Protein AF-A0A497P6Q5-F1 (afdb_monomer_lite)

Secondary structure (DSSP, 8-state):
--HHHHHHHHHHHHHHHHHHHS---TT--HHHHHHHHHHHHH-HHHHHHHHHHHHHHHHHH-TT---GGGHHHHHHHHHHHHHHHHHHHHHTTT----HHHHHHHHHHHHHHHHHHHHHHHHHHHHHHHT--HHHHHHHHHHHHHHHHHHHHHHHHHHHHHHHHHHHHHHH-

Radius of gyration: 15.89 Å; chains: 1; bounding box: 41×28×44 Å

Foldseek 3Di:
DDPLLVVLLVVLLVVQLVVQQDDDDAQQHPLLLSLLLLCLPVNLVSSLCSQLSSLLCCQPPPPVDHVPQLSVLSSVLRSVSNNVSNVVSVVPVPDDDDLQVQLQVQLVSQLVSLLVSLLSSLVSVCVVVVHDSVVSCVVCVVSSVVNSNNRSNCRSPPNVVVSVVSCVSSPD

Sequence (172 aa):
MNTRQLALLSVLTALCISIQLTPRPPNIEFTSIISFVVGVIFGCSAGAFLGGMTMFINGFLSPWGFAGLNMPFQIIGMAAIGIIGGLYGKSMRGNHYSSRLISA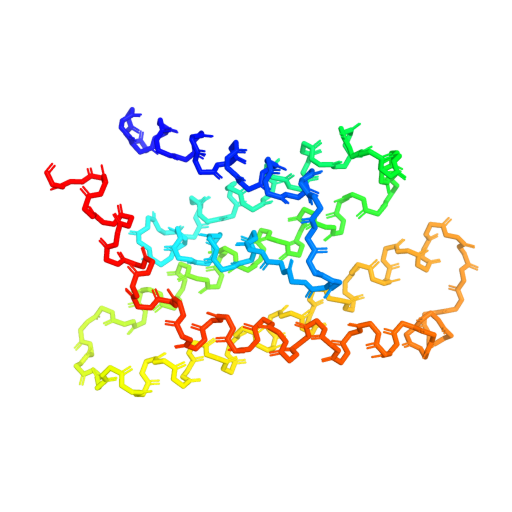EAAVLGAFLTLIYDIVTNAGFALLFKLDLIFVLIIGIWFSIIHVFTNSVLFGLSFLPLSKIIKQLYGG

Structure (mmCIF, N/CA/C/O backbone):
data_AF-A0A497P6Q5-F1
#
_entry.id   AF-A0A497P6Q5-F1
#
loop_
_atom_site.group_PDB
_atom_site.id
_atom_site.type_symbol
_atom_site.label_atom_id
_atom_site.label_alt_id
_atom_site.label_comp_id
_atom_site.label_asym_id
_atom_site.label_entity_id
_atom_site.label_seq_id
_atom_site.pdbx_PDB_ins_code
_atom_site.Cartn_x
_atom_site.Cartn_y
_atom_site.Cartn_z
_atom_site.occupancy
_atom_site.B_iso_or_equiv
_atom_site.auth_seq_id
_atom_site.auth_comp_id
_atom_site.auth_asym_id
_atom_site.auth_atom_id
_atom_site.pdbx_PDB_model_num
ATOM 1 N N . MET A 1 1 ? -22.195 3.594 -2.051 1.00 74.25 1 MET A N 1
ATOM 2 C CA . MET A 1 1 ? -21.123 4.495 -1.580 1.00 74.25 1 MET A CA 1
ATOM 3 C C . MET A 1 1 ? -21.758 5.851 -1.319 1.00 74.25 1 MET A C 1
ATOM 5 O O . MET A 1 1 ? -22.428 6.343 -2.215 1.00 74.25 1 MET A O 1
ATOM 9 N N . ASN A 1 2 ? -21.665 6.388 -0.100 1.00 88.44 2 ASN A N 1
ATOM 10 C CA . ASN A 1 2 ? -22.282 7.680 0.253 1.00 88.44 2 ASN A CA 1
ATOM 11 C C . ASN A 1 2 ? -21.343 8.855 -0.111 1.00 88.44 2 ASN A C 1
ATOM 13 O O . ASN A 1 2 ? -20.136 8.646 -0.237 1.00 88.44 2 ASN A O 1
ATOM 17 N N . THR A 1 3 ? -21.852 10.082 -0.242 1.00 89.31 3 THR A N 1
ATOM 18 C CA . THR A 1 3 ? -21.067 11.283 -0.590 1.00 89.31 3 THR A CA 1
ATOM 19 C C . THR A 1 3 ? -19.921 11.535 0.391 1.00 89.31 3 THR A C 1
ATOM 21 O O . THR A 1 3 ? -18.797 11.769 -0.042 1.00 89.31 3 THR A O 1
ATOM 24 N N . ARG A 1 4 ? -20.154 11.377 1.703 1.00 88.88 4 ARG A N 1
ATOM 25 C CA . ARG A 1 4 ? -19.102 11.479 2.738 1.00 88.88 4 ARG A CA 1
ATOM 26 C C . ARG A 1 4 ? -18.000 10.433 2.548 1.00 88.88 4 ARG A C 1
ATOM 28 O O . ARG A 1 4 ? -16.823 10.741 2.706 1.00 88.88 4 ARG A O 1
ATOM 35 N N . GLN A 1 5 ? -18.376 9.207 2.179 1.00 88.69 5 GLN A N 1
ATOM 36 C CA . GLN A 1 5 ? -17.423 8.125 1.920 1.00 88.69 5 GLN A CA 1
ATOM 37 C C . GLN A 1 5 ? -16.570 8.444 0.694 1.00 88.69 5 GLN A C 1
ATOM 39 O O . GLN A 1 5 ? -15.355 8.303 0.745 1.00 88.69 5 GLN A O 1
ATOM 44 N N . LEU A 1 6 ? -17.202 8.909 -0.386 1.00 90.00 6 LEU A N 1
ATOM 45 C CA . LEU A 1 6 ? -16.502 9.317 -1.598 1.00 90.00 6 LEU A CA 1
ATOM 46 C C . LEU A 1 6 ? -15.538 10.478 -1.320 1.00 90.00 6 LEU A C 1
ATOM 48 O O . LEU A 1 6 ? -14.381 10.398 -1.712 1.00 90.00 6 LEU A O 1
ATOM 52 N N . ALA A 1 7 ? -15.975 11.509 -0.591 1.00 91.88 7 ALA A N 1
ATOM 53 C CA . ALA A 1 7 ? -15.126 12.638 -0.215 1.00 91.88 7 ALA A CA 1
ATOM 54 C C . ALA A 1 7 ? -13.896 12.190 0.592 1.00 91.88 7 ALA A C 1
ATOM 56 O O . ALA A 1 7 ? -12.776 12.598 0.288 1.00 91.88 7 ALA A O 1
ATOM 57 N N . LEU A 1 8 ? -14.084 11.297 1.570 1.00 92.62 8 LEU A N 1
ATOM 58 C CA . LEU A 1 8 ? -12.979 10.740 2.348 1.00 92.62 8 LEU A CA 1
ATOM 59 C C . LEU A 1 8 ? -12.018 9.925 1.473 1.00 92.62 8 LEU A C 1
ATOM 61 O O . LEU A 1 8 ? -10.808 10.091 1.593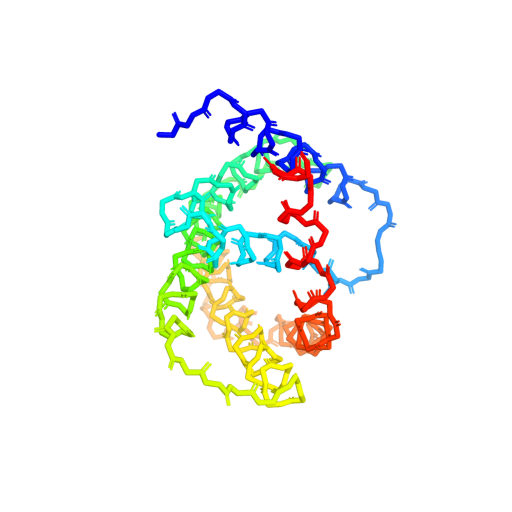 1.00 92.62 8 LEU A O 1
ATOM 65 N N . LEU A 1 9 ? -12.532 9.081 0.572 1.00 92.62 9 LEU A N 1
ATOM 66 C CA . LEU A 1 9 ? -11.700 8.326 -0.370 1.00 92.62 9 LEU A CA 1
ATOM 67 C C . LEU A 1 9 ? -10.893 9.256 -1.279 1.00 92.62 9 LEU A C 1
ATOM 69 O O . LEU A 1 9 ? -9.713 8.995 -1.498 1.00 92.62 9 LEU A O 1
ATOM 73 N N . SER A 1 10 ? -11.482 10.353 -1.759 1.00 92.19 10 SER A N 1
ATOM 74 C CA . SER A 1 10 ? -10.778 11.355 -2.564 1.00 92.19 10 SER A CA 1
ATOM 75 C C . SER A 1 10 ? -9.643 12.019 -1.783 1.00 92.19 10 SER A C 1
ATOM 77 O O . SER A 1 10 ? -8.525 12.099 -2.286 1.00 92.19 10 SER A O 1
ATOM 79 N N . VAL A 1 11 ? -9.892 12.434 -0.535 1.00 93.94 11 VAL A N 1
ATOM 80 C CA . VAL A 1 11 ? -8.864 13.031 0.338 1.00 93.94 11 VAL A CA 1
ATOM 81 C C . VAL A 1 11 ? -7.747 12.033 0.639 1.00 93.94 11 VAL A C 1
ATOM 83 O O . VAL A 1 11 ? -6.574 12.383 0.545 1.00 93.94 11 VAL A O 1
ATOM 86 N N . LEU A 1 12 ? -8.084 10.780 0.953 1.00 93.62 12 LEU A N 1
ATOM 87 C CA . LEU A 1 12 ? -7.092 9.734 1.211 1.00 93.62 12 LEU A CA 1
ATOM 88 C C . LEU A 1 12 ? -6.287 9.381 -0.046 1.00 93.62 12 LEU A C 1
ATOM 90 O O . LEU A 1 12 ? -5.083 9.164 0.049 1.00 93.62 12 LEU A O 1
ATOM 94 N N . THR A 1 13 ? -6.919 9.370 -1.221 1.00 91.88 13 THR A N 1
ATOM 95 C CA . THR A 1 13 ? -6.231 9.157 -2.505 1.00 91.88 13 THR A CA 1
ATOM 96 C C . THR A 1 13 ? -5.242 10.291 -2.769 1.00 91.88 13 THR A C 1
ATOM 98 O O . THR A 1 13 ? -4.078 10.027 -3.063 1.00 91.88 13 THR A O 1
ATOM 101 N N . ALA A 1 14 ? -5.670 11.546 -2.589 1.00 91.62 14 ALA A N 1
ATOM 102 C CA . ALA A 1 14 ? -4.804 12.716 -2.714 1.00 91.62 14 ALA A CA 1
ATOM 103 C C . ALA A 1 14 ? -3.642 12.678 -1.710 1.00 91.62 14 ALA A C 1
ATOM 105 O O . ALA A 1 14 ? -2.505 12.951 -2.080 1.00 91.62 14 ALA A O 1
ATOM 106 N N . LEU A 1 15 ? -3.898 12.271 -0.463 1.00 92.50 15 LEU A N 1
ATOM 107 C CA . LEU A 1 15 ? -2.864 12.080 0.553 1.00 92.50 15 LEU A CA 1
ATOM 108 C C . LEU A 1 15 ? -1.835 11.025 0.122 1.00 92.50 15 LEU A C 1
ATOM 110 O O . LEU A 1 15 ? -0.637 11.285 0.205 1.00 92.50 15 LEU A O 1
ATOM 114 N N . CYS A 1 16 ? -2.280 9.863 -0.369 1.00 91.44 16 CYS A N 1
ATOM 115 C CA . CYS A 1 16 ? -1.374 8.806 -0.831 1.00 91.44 16 CYS A CA 1
ATOM 116 C C . CYS A 1 16 ? -0.510 9.274 -2.006 1.00 91.44 16 CYS A C 1
ATOM 118 O O . CYS A 1 16 ? 0.675 8.954 -2.063 1.00 91.44 16 CYS A O 1
ATOM 120 N N . ILE A 1 17 ? -1.082 10.037 -2.940 1.00 88.75 17 ILE A N 1
ATOM 121 C CA . ILE A 1 17 ? -0.332 10.614 -4.062 1.00 88.75 17 ILE A CA 1
ATOM 122 C C . ILE A 1 17 ? 0.705 11.608 -3.533 1.00 88.75 17 ILE A C 1
ATOM 124 O O . ILE A 1 17 ? 1.886 11.458 -3.823 1.00 88.75 17 ILE A O 1
ATOM 128 N N . SER A 1 18 ? 0.299 12.560 -2.692 1.00 87.94 18 SER A N 1
ATOM 129 C CA . SER A 1 18 ? 1.199 13.567 -2.119 1.00 87.94 18 SER A CA 1
ATOM 130 C C . SER A 1 18 ? 2.369 12.942 -1.359 1.00 87.94 18 SER A C 1
ATOM 132 O O . SER A 1 18 ? 3.510 13.346 -1.564 1.00 87.94 18 SER A O 1
ATOM 134 N N . ILE A 1 19 ? 2.121 11.914 -0.541 1.00 86.31 19 ILE A N 1
ATOM 135 C CA . ILE A 1 19 ? 3.179 11.200 0.193 1.00 86.31 19 ILE A CA 1
ATOM 136 C C . ILE A 1 19 ? 4.182 10.545 -0.767 1.00 86.31 19 ILE A C 1
ATOM 138 O O . ILE A 1 19 ? 5.385 10.551 -0.508 1.00 86.31 19 ILE A O 1
ATOM 142 N N . GLN A 1 20 ? 3.714 9.994 -1.889 1.00 81.12 20 GLN A N 1
ATOM 143 C CA . GLN A 1 20 ? 4.597 9.391 -2.891 1.00 81.12 20 GLN A CA 1
ATOM 144 C C . GLN A 1 20 ? 5.455 10.428 -3.631 1.00 81.12 20 GLN A C 1
ATOM 146 O O . GLN A 1 20 ? 6.545 10.077 -4.085 1.00 81.12 20 GLN A O 1
ATOM 151 N N . LEU A 1 21 ? 4.992 11.679 -3.725 1.00 77.50 21 LEU A N 1
ATOM 152 C CA . LEU A 1 21 ? 5.730 12.796 -4.324 1.00 77.50 21 LEU A CA 1
ATOM 153 C C . LEU A 1 21 ? 6.754 13.422 -3.365 1.00 77.50 21 LEU A C 1
ATOM 155 O O . LEU A 1 21 ? 7.750 13.982 -3.817 1.00 77.50 21 LEU A O 1
ATOM 159 N N . THR A 1 22 ? 6.522 13.354 -2.052 1.00 76.62 22 THR A N 1
ATOM 160 C CA . THR A 1 22 ? 7.446 13.922 -1.059 1.00 76.62 22 THR A CA 1
ATOM 161 C C . THR A 1 22 ? 8.731 13.096 -0.911 1.00 76.62 22 THR A C 1
ATOM 163 O O . THR A 1 22 ? 8.684 11.872 -1.065 1.00 76.62 22 THR A O 1
ATOM 166 N N . PRO A 1 23 ? 9.874 13.721 -0.554 1.00 65.06 23 PRO A N 1
ATOM 167 C CA . PRO A 1 23 ? 11.092 12.996 -0.206 1.00 65.06 23 PRO A CA 1
ATOM 168 C C . PRO A 1 23 ? 10.803 12.022 0.939 1.00 65.06 23 PRO A C 1
ATOM 170 O O . PRO A 1 23 ? 10.537 12.432 2.068 1.00 65.06 23 PRO A O 1
ATOM 173 N N . ARG A 1 24 ? 10.818 10.725 0.639 1.00 62.97 24 ARG A N 1
ATOM 174 C CA . ARG A 1 24 ? 10.520 9.657 1.596 1.00 62.97 24 ARG A CA 1
ATOM 175 C C . ARG A 1 24 ? 11.746 8.772 1.800 1.00 62.97 24 ARG A C 1
ATOM 177 O O . ARG A 1 24 ? 12.544 8.633 0.869 1.00 62.97 24 ARG A O 1
ATOM 184 N N . PRO A 1 25 ? 11.903 8.152 2.983 1.00 61.19 25 PRO A N 1
ATOM 185 C CA . PRO A 1 25 ? 12.910 7.122 3.170 1.00 61.19 25 PRO A CA 1
ATOM 186 C C . PRO A 1 25 ? 12.729 6.029 2.108 1.00 61.19 25 PRO A C 1
ATOM 188 O O . PRO A 1 25 ? 11.586 5.735 1.728 1.00 61.19 25 PRO A O 1
ATOM 191 N N . PRO A 1 26 ? 13.826 5.440 1.612 1.00 60.59 26 PRO A N 1
ATOM 192 C CA . PRO A 1 26 ? 13.750 4.431 0.568 1.00 60.59 26 PRO A CA 1
ATOM 193 C C . PRO A 1 26 ? 12.803 3.298 0.984 1.00 60.59 26 PRO A C 1
ATOM 195 O O . PRO A 1 26 ? 12.883 2.784 2.098 1.00 60.59 26 PRO A O 1
ATOM 198 N N . ASN A 1 27 ? 11.903 2.925 0.071 1.00 69.19 27 ASN A N 1
ATOM 199 C CA . ASN A 1 27 ? 11.020 1.757 0.175 1.00 69.19 27 ASN A CA 1
ATOM 200 C C . ASN A 1 27 ? 10.035 1.744 1.361 1.00 69.19 27 ASN A C 1
ATOM 202 O O . ASN A 1 27 ? 9.639 0.672 1.807 1.00 69.19 27 ASN A O 1
ATOM 206 N N . ILE A 1 28 ? 9.604 2.901 1.876 1.00 73.69 28 ILE A N 1
ATOM 207 C CA . ILE A 1 28 ? 8.425 2.966 2.761 1.00 73.69 28 ILE A CA 1
ATOM 208 C C . ILE A 1 28 ? 7.198 3.327 1.924 1.00 73.69 28 ILE A C 1
ATOM 210 O O . ILE A 1 28 ? 7.159 4.404 1.317 1.00 73.69 28 ILE A O 1
ATOM 214 N N . GLU A 1 29 ? 6.199 2.444 1.884 1.00 83.00 29 GLU A N 1
ATOM 215 C CA . GLU A 1 29 ? 4.975 2.640 1.108 1.00 83.00 29 GLU A CA 1
ATOM 216 C C . GLU A 1 29 ? 3.738 2.744 2.009 1.00 83.00 29 GLU A C 1
ATOM 218 O O . GLU A 1 29 ? 3.228 1.765 2.543 1.00 83.00 29 GLU A O 1
ATOM 223 N N . PHE A 1 30 ? 3.197 3.957 2.134 1.00 89.12 30 PHE A N 1
ATOM 224 C CA . PHE A 1 30 ? 1.986 4.201 2.925 1.00 89.12 30 PHE A CA 1
ATOM 225 C C . PHE A 1 30 ? 0.688 3.847 2.184 1.00 89.12 30 PHE A C 1
ATOM 227 O O . PHE A 1 30 ? -0.351 3.647 2.815 1.00 89.12 30 PHE A O 1
ATOM 234 N N . THR A 1 31 ? 0.727 3.755 0.854 1.00 92.69 31 THR A N 1
ATOM 235 C CA . THR A 1 31 ? -0.452 3.453 0.030 1.00 92.69 31 THR A CA 1
ATOM 236 C C . THR A 1 31 ? -1.042 2.084 0.369 1.00 92.69 31 THR A C 1
ATOM 238 O O . THR A 1 31 ? -2.261 1.959 0.502 1.00 92.69 31 THR A O 1
ATOM 241 N N . SER A 1 32 ? -0.190 1.075 0.576 1.00 94.50 32 SER A N 1
ATOM 242 C CA . SER A 1 32 ? -0.597 -0.302 0.875 1.00 94.50 32 SER A CA 1
ATOM 243 C C . SER A 1 32 ? -1.404 -0.392 2.170 1.00 94.50 32 SER A C 1
ATOM 245 O O . SER A 1 32 ? -2.518 -0.921 2.171 1.00 94.50 32 SER A O 1
ATOM 247 N N . ILE A 1 33 ? -0.909 0.200 3.262 1.00 95.50 33 ILE A N 1
ATOM 248 C CA . ILE A 1 33 ? -1.616 0.191 4.547 1.00 95.50 33 ILE A CA 1
ATOM 249 C C . ILE A 1 33 ? -2.903 1.022 4.508 1.00 95.50 33 ILE A C 1
ATOM 251 O O . ILE A 1 33 ? -3.915 0.599 5.068 1.00 95.50 33 ILE A O 1
ATOM 255 N N . ILE A 1 34 ? -2.916 2.170 3.822 1.00 95.69 34 ILE A N 1
ATOM 256 C CA . ILE A 1 34 ? -4.124 3.001 3.706 1.00 95.69 34 ILE A CA 1
ATOM 257 C C . ILE A 1 34 ? -5.196 2.267 2.892 1.00 95.69 34 ILE A C 1
ATOM 259 O O . ILE A 1 34 ? -6.342 2.190 3.336 1.00 95.69 34 ILE A O 1
ATOM 263 N N . SER A 1 35 ? -4.835 1.673 1.750 1.00 96.38 35 SER A N 1
ATOM 264 C CA . SER A 1 35 ? -5.748 0.859 0.936 1.00 96.38 35 SER A CA 1
ATOM 265 C C . SER A 1 35 ? -6.284 -0.339 1.719 1.00 96.38 35 SER A C 1
ATOM 267 O O . SER A 1 35 ? -7.495 -0.581 1.720 1.00 96.38 35 SER A O 1
ATOM 269 N N . PHE A 1 36 ? -5.420 -1.027 2.468 1.00 97.00 36 PHE A N 1
ATOM 270 C CA . PHE A 1 36 ? -5.813 -2.137 3.328 1.00 97.00 36 PHE A CA 1
ATOM 271 C C . PHE A 1 36 ? -6.808 -1.703 4.414 1.00 97.00 36 PHE A C 1
ATOM 273 O O . PHE A 1 36 ? -7.870 -2.309 4.551 1.00 97.00 36 PHE A O 1
ATOM 280 N N . VAL A 1 37 ? -6.521 -0.629 5.160 1.00 96.25 37 VAL A N 1
ATOM 281 C CA . VAL A 1 37 ? -7.402 -0.122 6.230 1.00 96.25 37 VAL A CA 1
ATOM 282 C C . VAL A 1 37 ? -8.735 0.375 5.673 1.00 96.25 37 VAL A C 1
ATOM 284 O O . VAL A 1 37 ? -9.791 0.107 6.249 1.00 96.25 37 VAL A O 1
ATOM 287 N N . VAL A 1 38 ? -8.719 1.058 4.529 1.00 95.88 38 VAL A N 1
ATOM 288 C CA . VAL A 1 38 ? -9.942 1.467 3.827 1.00 95.88 38 VAL A CA 1
ATOM 289 C C . VAL A 1 38 ? -10.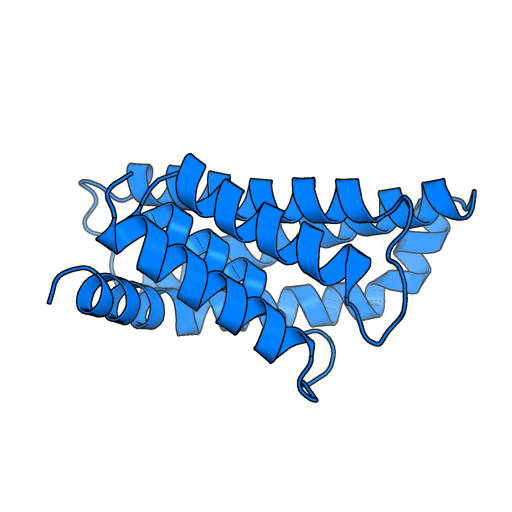754 0.245 3.410 1.00 95.88 38 VAL A C 1
ATOM 291 O O . VAL A 1 38 ? -11.968 0.235 3.612 1.00 95.88 38 VAL A O 1
ATOM 294 N N . GLY A 1 39 ? -10.095 -0.807 2.923 1.00 96.06 39 GLY A N 1
ATOM 295 C CA . GLY A 1 39 ? -10.706 -2.110 2.691 1.00 96.06 39 GLY A CA 1
ATOM 296 C C . GLY A 1 39 ? -11.374 -2.657 3.952 1.00 96.06 39 GLY A C 1
ATOM 297 O O . GLY A 1 39 ? -12.563 -2.968 3.931 1.00 96.06 39 GLY A O 1
ATOM 298 N N . VAL A 1 40 ? -10.650 -2.705 5.072 1.00 95.31 40 VAL A N 1
ATOM 299 C CA . VAL A 1 40 ? -11.148 -3.211 6.364 1.00 95.31 40 VAL A CA 1
ATOM 300 C C . VAL A 1 40 ? -12.401 -2.466 6.834 1.00 95.31 40 VAL A C 1
ATOM 302 O O . VAL A 1 40 ? -13.344 -3.089 7.325 1.00 95.31 40 VAL A O 1
ATOM 305 N N . ILE A 1 41 ? -12.429 -1.138 6.704 1.00 93.75 41 ILE A N 1
ATOM 306 C CA . ILE A 1 41 ? -13.517 -0.298 7.227 1.00 93.75 41 ILE A CA 1
ATOM 307 C C . ILE A 1 41 ? -14.713 -0.264 6.271 1.00 93.75 41 ILE A C 1
ATOM 309 O O . ILE A 1 41 ? -15.857 -0.420 6.703 1.00 93.75 41 ILE A O 1
ATOM 313 N N . PHE A 1 42 ? -14.455 -0.048 4.982 1.00 93.38 42 PHE A N 1
ATOM 314 C CA . PHE A 1 42 ? -15.470 0.279 3.978 1.00 93.38 42 PHE A CA 1
ATOM 315 C C . PHE A 1 42 ? -15.772 -0.863 2.998 1.00 93.38 42 PHE A C 1
ATOM 317 O O . PHE A 1 42 ? -16.707 -0.754 2.204 1.00 93.38 42 PHE A O 1
ATOM 324 N N . GLY A 1 43 ? -15.023 -1.964 3.067 1.00 94.38 43 GLY A N 1
ATOM 325 C CA . GLY A 1 43 ? -15.188 -3.163 2.250 1.00 94.38 43 GLY A CA 1
ATOM 326 C C . GLY A 1 43 ? -14.234 -3.247 1.055 1.00 94.38 43 GLY A C 1
ATOM 327 O O . GLY A 1 43 ? -13.560 -2.287 0.683 1.00 94.38 43 GLY A O 1
ATOM 328 N N . CYS A 1 44 ? -14.217 -4.427 0.422 1.00 95.44 44 CYS A N 1
ATOM 329 C CA . CYS A 1 44 ? -13.284 -4.776 -0.656 1.00 95.44 44 CYS A CA 1
ATOM 330 C C . CYS A 1 44 ? -13.303 -3.781 -1.825 1.00 95.44 44 CYS A C 1
ATOM 332 O O . CYS A 1 44 ? -12.245 -3.412 -2.321 1.00 95.44 44 CYS A O 1
ATOM 334 N N . SER A 1 45 ? -14.487 -3.326 -2.251 1.00 94.50 45 SER A N 1
ATOM 335 C CA . SER A 1 45 ? -14.620 -2.410 -3.391 1.00 94.50 45 SER A CA 1
ATOM 336 C C . SER A 1 45 ? -13.985 -1.045 -3.127 1.00 94.50 45 SER A C 1
ATOM 338 O O . SER A 1 45 ? -13.310 -0.512 -4.001 1.00 94.50 45 SER A O 1
ATOM 340 N N . ALA A 1 46 ? -14.152 -0.496 -1.921 1.00 94.38 46 ALA A N 1
ATOM 341 C CA . ALA A 1 46 ? -13.579 0.794 -1.549 1.00 94.38 46 ALA A CA 1
ATOM 342 C C . ALA A 1 46 ? -12.048 0.730 -1.438 1.00 94.38 46 ALA A C 1
ATOM 344 O O . ALA A 1 46 ? -11.363 1.616 -1.947 1.00 94.38 46 ALA A O 1
ATOM 345 N N . GLY A 1 47 ? -11.514 -0.332 -0.821 1.00 94.81 47 GLY A N 1
ATOM 346 C CA . GLY A 1 47 ? -10.068 -0.559 -0.738 1.00 94.81 47 GLY A CA 1
ATOM 347 C C . GLY A 1 47 ? -9.435 -0.726 -2.121 1.00 94.81 47 GLY A C 1
ATOM 348 O O . GLY A 1 47 ? -8.447 -0.057 -2.427 1.00 94.81 47 GLY A O 1
ATOM 349 N N . ALA A 1 48 ? -10.049 -1.559 -2.971 1.00 95.88 48 ALA A N 1
ATOM 350 C CA . ALA A 1 48 ? -9.605 -1.791 -4.344 1.00 95.88 48 ALA A CA 1
ATOM 351 C C . ALA A 1 48 ? -9.586 -0.500 -5.166 1.00 95.88 48 ALA A C 1
ATOM 353 O O . ALA A 1 48 ? -8.607 -0.210 -5.847 1.00 95.88 48 ALA A O 1
ATOM 354 N N . PHE A 1 49 ? -10.666 0.282 -5.076 1.00 95.06 49 PHE A N 1
ATOM 355 C CA . PHE A 1 49 ? -10.804 1.532 -5.809 1.00 95.06 49 PHE A CA 1
ATOM 356 C C . PHE A 1 49 ? -9.743 2.548 -5.392 1.00 95.06 49 PHE A C 1
ATOM 358 O O . PHE A 1 49 ? -9.086 3.110 -6.260 1.00 95.06 49 PHE A O 1
ATOM 365 N N . LEU A 1 50 ? -9.529 2.747 -4.086 1.00 95.38 50 LEU A N 1
ATOM 366 C CA . LEU A 1 50 ? -8.501 3.668 -3.599 1.00 95.38 50 LEU A CA 1
ATOM 367 C C . LEU A 1 50 ? -7.107 3.241 -4.062 1.00 95.38 50 LEU A C 1
ATOM 369 O O . LEU A 1 50 ? -6.380 4.043 -4.637 1.00 95.38 50 LEU A O 1
ATOM 373 N N . GLY A 1 51 ? -6.764 1.967 -3.864 1.00 94.25 51 GLY A N 1
ATOM 374 C CA . GLY A 1 51 ? -5.458 1.435 -4.238 1.00 94.25 51 GLY A CA 1
ATOM 375 C C . GLY A 1 51 ? -5.185 1.534 -5.740 1.00 94.25 51 GLY A C 1
ATOM 376 O O . GLY A 1 51 ? -4.150 2.051 -6.164 1.00 94.25 51 GLY A O 1
ATOM 377 N N . GLY A 1 52 ? -6.152 1.096 -6.546 1.00 94.56 52 GLY A N 1
ATOM 378 C CA . GLY A 1 52 ? -6.076 1.157 -8.000 1.00 94.56 52 GLY A CA 1
ATOM 379 C C . GLY A 1 52 ? -6.022 2.589 -8.530 1.00 94.56 52 GLY A C 1
ATOM 380 O O . GLY A 1 52 ? -5.201 2.879 -9.394 1.00 94.56 52 GLY A O 1
ATOM 381 N N . MET A 1 53 ? -6.832 3.507 -7.989 1.00 93.62 53 MET A N 1
ATOM 382 C CA . MET A 1 53 ? -6.816 4.916 -8.402 1.00 93.62 53 MET A CA 1
ATOM 383 C C . MET A 1 53 ? -5.514 5.615 -8.030 1.00 93.62 53 MET A C 1
ATOM 385 O O . MET A 1 53 ? -4.981 6.367 -8.843 1.00 93.62 53 MET A O 1
ATOM 389 N N . THR A 1 54 ? -4.959 5.347 -6.845 1.00 93.56 54 THR A N 1
ATOM 390 C CA . THR A 1 54 ? -3.650 5.890 -6.471 1.00 93.56 54 THR A CA 1
ATOM 391 C C . THR A 1 54 ? -2.562 5.444 -7.447 1.00 93.56 54 THR A C 1
ATOM 393 O O . THR A 1 54 ? -1.780 6.283 -7.889 1.00 93.56 54 THR A O 1
ATOM 396 N N . MET A 1 55 ? -2.530 4.161 -7.824 1.00 92.81 55 MET A N 1
ATOM 397 C CA . MET A 1 55 ? -1.531 3.648 -8.770 1.00 92.81 55 MET A CA 1
ATOM 398 C C . MET A 1 55 ? -1.759 4.122 -10.199 1.00 92.81 55 MET A C 1
ATOM 400 O O . MET A 1 55 ? -0.799 4.439 -10.894 1.00 92.81 55 MET A O 1
ATOM 404 N N . PHE A 1 56 ? -3.014 4.244 -10.623 1.00 92.69 56 PHE A N 1
ATOM 405 C CA . PHE A 1 56 ? -3.354 4.831 -11.912 1.00 92.69 56 PHE A CA 1
ATOM 406 C C . PHE A 1 56 ? -2.825 6.264 -12.009 1.00 92.69 56 PHE A C 1
ATOM 408 O O . PHE A 1 56 ? -2.073 6.581 -12.924 1.00 92.69 56 PHE A O 1
ATOM 415 N N . ILE A 1 57 ? -3.139 7.115 -11.028 1.00 90.81 57 ILE A N 1
ATOM 416 C CA . ILE A 1 57 ? -2.707 8.517 -11.039 1.00 90.81 57 ILE A CA 1
ATOM 417 C C . ILE A 1 57 ? -1.182 8.621 -10.932 1.00 90.81 57 ILE A C 1
ATOM 419 O O . ILE A 1 57 ? -0.571 9.362 -11.702 1.00 90.81 57 ILE A O 1
ATOM 423 N N . ASN A 1 58 ? -0.556 7.856 -10.031 1.00 87.00 58 ASN A N 1
ATOM 424 C CA . ASN A 1 58 ? 0.901 7.849 -9.899 1.00 87.00 58 ASN A CA 1
ATOM 425 C C . ASN A 1 58 ? 1.573 7.386 -11.201 1.00 87.00 58 ASN A C 1
ATOM 427 O O . ASN A 1 58 ? 2.541 7.993 -11.633 1.00 87.00 58 ASN A O 1
ATOM 431 N N . GLY A 1 59 ? 1.019 6.393 -11.897 1.00 85.88 59 GLY A N 1
ATOM 432 C CA . GLY A 1 59 ? 1.583 5.907 -13.153 1.00 85.88 59 GLY A CA 1
ATOM 433 C C . GLY A 1 59 ? 1.681 6.965 -14.260 1.00 85.88 59 GLY A C 1
ATOM 434 O O . GLY A 1 59 ? 2.574 6.866 -15.101 1.00 85.88 59 GLY A O 1
ATOM 435 N N . PHE A 1 60 ? 0.799 7.972 -14.261 1.00 85.75 60 PHE A N 1
ATOM 436 C CA . PHE A 1 60 ? 0.843 9.099 -15.204 1.00 85.75 60 PHE A CA 1
ATOM 437 C C . PHE A 1 60 ? 1.598 10.318 -14.668 1.00 85.75 60 PHE A C 1
ATOM 439 O O . PHE A 1 60 ? 2.230 11.025 -15.448 1.00 85.75 60 PHE A O 1
ATOM 446 N N . LEU A 1 61 ? 1.504 10.587 -13.363 1.00 81.75 61 LEU A N 1
ATOM 447 C CA . LEU A 1 61 ? 1.968 11.835 -12.747 1.00 81.75 61 LEU A CA 1
ATOM 448 C C . LEU A 1 61 ? 3.230 11.667 -11.889 1.00 81.75 61 LEU A C 1
ATOM 450 O O . LEU A 1 61 ? 3.587 12.583 -11.147 1.00 81.75 61 LEU A O 1
ATOM 454 N N . SER A 1 62 ? 3.902 10.514 -11.955 1.00 77.31 62 SER A N 1
ATOM 455 C CA . SER A 1 62 ? 5.111 10.286 -11.167 1.00 77.31 62 SER A CA 1
ATOM 456 C C . SER A 1 62 ? 6.244 11.230 -11.597 1.00 77.31 62 SER A C 1
ATOM 458 O O . SER A 1 62 ? 6.526 11.335 -12.793 1.00 77.31 62 SER A O 1
ATOM 460 N N . PRO A 1 63 ? 6.994 11.829 -10.651 1.00 69.62 63 PRO A N 1
ATOM 461 C CA . PRO A 1 63 ? 8.209 12.594 -10.944 1.00 69.62 63 PRO A CA 1
ATOM 462 C C . PRO A 1 63 ? 9.285 11.738 -11.619 1.00 69.62 63 PRO A C 1
ATOM 464 O O . PRO A 1 63 ? 10.165 12.256 -12.296 1.00 69.62 63 PRO A O 1
ATOM 467 N N . TRP A 1 64 ? 9.199 10.419 -11.429 1.00 68.44 64 TRP A N 1
ATOM 468 C CA . TRP A 1 64 ? 10.118 9.413 -11.958 1.00 68.44 64 TRP A CA 1
ATOM 469 C C . TRP A 1 64 ? 9.781 8.975 -13.390 1.00 68.44 64 TRP A C 1
ATOM 471 O O . TRP A 1 64 ? 10.442 8.093 -13.934 1.00 68.44 64 TRP A O 1
ATOM 481 N N . GLY A 1 65 ? 8.773 9.598 -14.007 1.00 72.38 65 GLY A N 1
ATOM 482 C CA . GLY A 1 65 ? 8.346 9.338 -15.375 1.00 72.38 65 GLY A CA 1
ATOM 483 C C . GLY A 1 65 ? 7.110 8.447 -15.476 1.00 72.38 65 GLY A C 1
ATOM 484 O O . GLY A 1 65 ? 6.510 8.027 -14.487 1.00 72.38 65 GLY A O 1
ATOM 485 N N . PHE A 1 66 ? 6.718 8.179 -16.720 1.00 76.69 66 PHE A N 1
ATOM 486 C CA . PHE A 1 66 ? 5.543 7.380 -17.039 1.00 76.69 66 PHE A CA 1
ATOM 487 C C . PHE A 1 66 ? 5.786 5.897 -16.728 1.00 76.69 66 PHE A C 1
ATOM 489 O O . PHE A 1 66 ? 6.705 5.291 -17.278 1.00 76.69 66 PHE A O 1
ATOM 496 N N . ALA A 1 67 ? 4.932 5.286 -15.900 1.00 77.69 67 ALA A N 1
ATOM 497 C CA . ALA A 1 67 ? 5.067 3.880 -15.498 1.00 77.69 67 ALA A CA 1
ATOM 498 C C . ALA A 1 67 ? 4.869 2.879 -16.658 1.00 77.69 67 ALA A C 1
ATOM 500 O O . ALA A 1 67 ? 5.209 1.699 -16.531 1.00 77.69 67 ALA A O 1
ATOM 501 N N . GLY A 1 68 ? 4.327 3.327 -17.796 1.00 81.94 68 GLY A N 1
ATOM 502 C CA . GLY A 1 68 ? 4.211 2.509 -19.001 1.00 81.94 68 GLY A CA 1
ATOM 503 C C . GLY A 1 68 ? 3.350 1.264 -18.796 1.00 81.94 68 GLY A C 1
ATOM 504 O O . GLY A 1 68 ? 2.348 1.279 -18.081 1.00 81.94 68 GLY A O 1
ATOM 505 N N . LEU A 1 69 ? 3.769 0.154 -19.410 1.00 82.81 69 LEU A N 1
ATOM 506 C CA . LEU A 1 69 ? 3.079 -1.137 -19.301 1.00 82.81 69 LEU A CA 1
ATOM 507 C C . LEU A 1 69 ? 3.197 -1.783 -17.915 1.00 82.81 69 LEU A C 1
ATOM 509 O O . LEU A 1 69 ? 2.541 -2.793 -17.678 1.00 82.81 69 LEU A O 1
ATOM 513 N N . ASN A 1 70 ? 3.985 -1.220 -16.991 1.00 86.94 70 ASN A N 1
ATOM 514 C CA . ASN A 1 70 ? 4.023 -1.701 -15.611 1.00 86.94 70 ASN A CA 1
ATOM 515 C C . ASN A 1 70 ? 2.830 -1.186 -14.779 1.00 86.94 70 ASN A C 1
ATOM 517 O O . ASN A 1 70 ? 2.479 -1.766 -13.753 1.00 86.94 70 ASN A O 1
ATOM 521 N N . MET A 1 71 ? 2.165 -0.117 -15.228 1.00 91.62 71 MET A N 1
ATOM 522 C CA . MET A 1 71 ? 1.049 0.503 -14.507 1.00 91.62 71 MET A CA 1
ATOM 523 C C . MET A 1 71 ? -0.118 -0.464 -14.221 1.00 91.62 71 MET A C 1
ATOM 525 O O . MET A 1 71 ? -0.574 -0.491 -13.078 1.00 91.62 71 MET A O 1
ATOM 529 N N . PRO A 1 72 ? -0.599 -1.304 -15.164 1.00 92.81 72 PRO A N 1
ATOM 530 C CA . PRO A 1 72 ? -1.662 -2.266 -14.865 1.00 92.81 72 PRO A CA 1
ATOM 531 C C . PRO A 1 72 ? -1.286 -3.249 -13.749 1.00 92.81 72 PRO A C 1
ATOM 533 O O . PRO A 1 72 ? -2.133 -3.583 -12.925 1.00 92.81 72 PRO A O 1
ATOM 536 N N . PHE A 1 73 ? -0.018 -3.666 -13.670 1.00 93.62 73 PHE A N 1
ATOM 537 C CA . PHE A 1 73 ? 0.475 -4.558 -12.617 1.00 93.62 73 PHE A CA 1
ATOM 538 C C . PHE A 1 73 ? 0.453 -3.873 -11.247 1.00 93.62 73 PHE A C 1
ATOM 540 O O . PHE A 1 73 ? 0.006 -4.474 -10.271 1.00 93.62 73 PHE A O 1
ATOM 547 N N . GLN A 1 74 ? 0.845 -2.597 -11.183 1.00 93.31 74 GLN A N 1
ATOM 548 C CA . GLN A 1 74 ? 0.746 -1.785 -9.964 1.00 93.31 74 GLN A CA 1
ATOM 549 C C . GLN A 1 74 ? -0.713 -1.598 -9.525 1.00 93.31 74 GLN A C 1
ATOM 551 O O . GLN A 1 74 ? -1.037 -1.787 -8.353 1.00 93.31 74 GLN A O 1
ATOM 556 N N . ILE A 1 75 ? -1.613 -1.292 -10.467 1.00 95.38 75 ILE A N 1
ATOM 557 C CA . ILE A 1 75 ? -3.052 -1.147 -10.205 1.00 95.38 75 ILE A CA 1
ATOM 558 C C . ILE A 1 75 ? -3.628 -2.449 -9.647 1.00 95.38 75 ILE A C 1
ATOM 560 O O . ILE A 1 75 ? -4.305 -2.419 -8.621 1.00 95.38 75 ILE A O 1
ATOM 564 N N . ILE A 1 76 ? -3.349 -3.588 -10.287 1.00 95.19 76 ILE A N 1
ATOM 565 C CA . ILE A 1 76 ? -3.845 -4.903 -9.857 1.00 95.19 76 ILE A CA 1
ATOM 566 C C . ILE A 1 76 ? -3.280 -5.269 -8.485 1.00 95.19 76 ILE A C 1
ATOM 568 O O . ILE A 1 76 ? -4.041 -5.672 -7.605 1.00 95.19 76 ILE A O 1
ATOM 572 N N . GLY A 1 77 ? -1.972 -5.098 -8.282 1.00 94.62 77 GLY A N 1
ATOM 573 C CA . GLY A 1 77 ? -1.314 -5.398 -7.015 1.00 94.62 77 GLY A CA 1
ATOM 574 C C . GLY A 1 77 ? -1.902 -4.583 -5.865 1.00 94.62 77 GLY A C 1
ATOM 575 O O . GLY A 1 77 ? -2.315 -5.144 -4.852 1.00 94.62 77 GLY A O 1
ATOM 576 N N . MET A 1 78 ? -2.026 -3.267 -6.039 1.00 95.69 78 MET A N 1
ATOM 577 C CA . MET A 1 78 ? -2.546 -2.394 -4.987 1.00 95.69 78 MET A CA 1
ATOM 578 C C . MET A 1 78 ? -4.055 -2.579 -4.769 1.00 95.69 78 MET A C 1
ATOM 580 O O . MET A 1 78 ? -4.534 -2.545 -3.634 1.00 95.69 78 MET A O 1
ATOM 584 N N . ALA A 1 79 ? -4.820 -2.851 -5.830 1.00 96.31 79 ALA A N 1
ATOM 585 C CA . ALA A 1 79 ? -6.228 -3.205 -5.696 1.00 96.31 79 ALA A CA 1
ATOM 586 C C . ALA A 1 79 ? -6.409 -4.512 -4.906 1.00 96.31 79 ALA A C 1
ATOM 588 O O . ALA A 1 79 ? -7.288 -4.585 -4.046 1.00 96.31 79 ALA A O 1
ATOM 589 N N . ALA A 1 80 ? -5.561 -5.521 -5.140 1.00 96.50 80 ALA A N 1
ATOM 590 C CA . ALA A 1 80 ? -5.586 -6.780 -4.402 1.00 96.50 80 ALA A CA 1
ATOM 591 C C . ALA A 1 80 ? -5.343 -6.565 -2.900 1.00 96.50 80 ALA A C 1
ATOM 593 O O . ALA A 1 80 ? -6.087 -7.112 -2.086 1.00 96.50 80 ALA A O 1
ATOM 594 N N . ILE A 1 81 ? -4.389 -5.706 -2.523 1.00 96.75 81 ILE A N 1
ATOM 595 C CA . ILE A 1 81 ? -4.141 -5.333 -1.118 1.00 96.75 81 ILE A CA 1
ATOM 596 C C . ILE A 1 81 ? -5.416 -4.779 -0.464 1.00 96.75 81 ILE A C 1
ATOM 598 O O . ILE A 1 81 ? -5.818 -5.235 0.611 1.00 96.75 81 ILE A O 1
ATOM 602 N N . GLY A 1 82 ? -6.105 -3.852 -1.134 1.00 96.75 82 GLY A N 1
ATOM 603 C CA . GLY A 1 82 ? -7.372 -3.299 -0.655 1.00 96.75 82 GLY A CA 1
ATOM 604 C C . GLY A 1 82 ? -8.501 -4.332 -0.546 1.00 96.75 82 GLY A C 1
ATOM 605 O O . GLY A 1 82 ? -9.283 -4.305 0.411 1.00 96.75 82 GLY A O 1
ATOM 606 N N . ILE A 1 83 ? -8.581 -5.282 -1.485 1.00 97.44 83 ILE A N 1
ATOM 607 C CA . ILE A 1 83 ? -9.551 -6.391 -1.440 1.00 97.44 83 ILE A CA 1
ATOM 608 C C . ILE A 1 83 ? -9.296 -7.276 -0.223 1.00 97.44 83 ILE A C 1
ATOM 610 O O . ILE A 1 83 ? -10.240 -7.557 0.523 1.00 97.44 83 ILE A O 1
ATOM 614 N N . ILE A 1 84 ? -8.041 -7.680 -0.004 1.00 97.25 84 ILE A N 1
ATOM 615 C CA . ILE A 1 84 ? -7.639 -8.513 1.134 1.00 97.25 84 ILE A CA 1
ATOM 616 C C . ILE A 1 84 ? -7.931 -7.790 2.449 1.00 97.25 84 ILE A C 1
ATOM 618 O O . ILE A 1 84 ? -8.473 -8.412 3.359 1.00 97.25 84 ILE A O 1
ATOM 622 N N . GLY A 1 85 ? -7.708 -6.474 2.524 1.00 96.25 85 GLY A N 1
ATOM 623 C CA . GLY A 1 85 ? -8.152 -5.659 3.657 1.00 96.25 85 GLY A CA 1
ATOM 624 C C . GLY A 1 85 ? -9.654 -5.788 3.917 1.00 96.25 85 GLY A C 1
ATOM 625 O O . GLY A 1 85 ? -10.081 -6.046 5.040 1.00 96.25 85 GLY A O 1
ATOM 626 N N . GLY A 1 86 ? -10.484 -5.709 2.877 1.00 95.94 86 GLY A N 1
ATOM 627 C CA . GLY A 1 86 ? -11.929 -5.907 3.017 1.00 95.94 86 GLY A CA 1
ATOM 628 C C . GLY A 1 86 ? -12.344 -7.308 3.464 1.00 95.94 86 GLY A C 1
ATOM 629 O O . GLY A 1 86 ? -13.294 -7.442 4.238 1.00 95.94 86 GLY A O 1
ATOM 630 N N . LEU A 1 87 ? -11.638 -8.347 3.020 1.00 95.88 87 LEU A N 1
ATOM 631 C CA . LEU A 1 87 ? -11.877 -9.721 3.471 1.00 95.88 87 LEU A CA 1
ATOM 632 C C . LEU A 1 87 ? -11.448 -9.907 4.930 1.00 95.88 87 LEU A C 1
ATOM 634 O O . LEU A 1 87 ? -12.204 -10.462 5.727 1.00 95.88 87 LEU A O 1
ATOM 638 N N . TYR A 1 88 ? -10.290 -9.364 5.300 1.00 94.62 88 TYR A N 1
ATOM 639 C CA . TYR A 1 88 ? -9.785 -9.374 6.668 1.00 94.62 88 TYR A CA 1
ATOM 640 C C . TYR A 1 88 ? -10.746 -8.653 7.621 1.00 94.62 88 TYR A C 1
ATOM 642 O O . TYR A 1 88 ? -11.155 -9.214 8.636 1.00 94.62 88 TYR A O 1
ATOM 650 N N . GLY A 1 89 ? -11.232 -7.467 7.245 1.00 91.81 89 GLY A N 1
ATOM 651 C CA . GLY A 1 89 ? -12.218 -6.724 8.032 1.00 91.81 89 GLY A CA 1
ATOM 652 C C . GLY A 1 89 ? -13.537 -7.473 8.240 1.00 91.81 89 GLY A C 1
ATOM 653 O O . GLY A 1 89 ? -14.145 -7.341 9.301 1.00 91.81 89 GLY A O 1
ATOM 654 N N . LYS A 1 90 ? -13.973 -8.295 7.273 1.00 90.75 90 LYS A N 1
ATOM 655 C CA . LYS A 1 90 ? -15.129 -9.193 7.446 1.00 90.75 90 LYS A CA 1
ATOM 656 C C . LYS A 1 90 ? -14.828 -10.329 8.425 1.00 90.75 90 LYS A C 1
ATOM 658 O O . LYS A 1 90 ? -15.666 -10.592 9.277 1.00 90.75 90 LYS A O 1
ATOM 663 N N . SER A 1 91 ? -13.650 -10.949 8.335 1.00 88.06 91 SER A N 1
ATOM 664 C CA . SER A 1 91 ? -13.212 -12.029 9.238 1.00 88.06 91 SER A CA 1
ATOM 665 C C . SER A 1 91 ? -13.113 -11.578 10.705 1.00 88.06 91 SER A C 1
ATOM 667 O O . SER A 1 91 ? -13.414 -12.328 11.630 1.00 88.06 91 SER A O 1
ATOM 669 N N . MET A 1 92 ? -12.758 -10.312 10.935 1.00 85.56 92 MET A N 1
ATOM 670 C CA . MET A 1 92 ? -12.687 -9.734 12.280 1.00 85.56 92 MET A CA 1
ATOM 671 C C . MET A 1 92 ? -14.059 -9.427 12.907 1.00 85.56 92 MET A C 1
ATOM 673 O O . MET A 1 92 ? -14.141 -9.215 14.118 1.00 85.56 92 MET A O 1
ATOM 677 N N . ARG A 1 93 ? -15.149 -9.357 12.126 1.00 79.69 93 ARG A N 1
ATOM 678 C CA . ARG A 1 93 ? -16.487 -9.038 12.657 1.00 79.69 93 ARG A CA 1
ATOM 679 C C . ARG A 1 93 ? -17.026 -10.223 13.461 1.00 79.69 93 ARG A C 1
ATOM 681 O O . ARG A 1 93 ? -17.523 -11.181 12.887 1.00 79.69 93 ARG A O 1
ATOM 688 N N . GLY A 1 94 ? -16.960 -10.115 14.787 1.00 67.38 94 GLY A N 1
ATOM 689 C CA . GLY A 1 94 ? -17.473 -11.122 15.726 1.00 67.38 94 GLY A CA 1
ATOM 690 C C . GLY A 1 94 ? -16.393 -11.840 16.535 1.00 67.38 94 GLY A C 1
ATOM 691 O O . GLY A 1 94 ? -16.728 -12.553 17.473 1.00 67.38 94 GLY A O 1
ATOM 692 N N . ASN A 1 95 ? -15.113 -11.606 16.233 1.00 74.12 95 ASN A N 1
ATOM 693 C CA . ASN A 1 95 ? -13.999 -12.169 16.988 1.00 74.12 95 ASN A CA 1
ATOM 694 C C . ASN A 1 95 ? -13.376 -11.123 17.921 1.00 74.12 95 ASN A C 1
ATOM 696 O O . ASN A 1 95 ? -13.011 -10.023 17.503 1.00 74.12 95 ASN A O 1
ATOM 700 N N . HIS A 1 96 ? -13.217 -11.478 19.196 1.00 72.56 96 HIS A N 1
ATOM 701 C CA . HIS A 1 96 ? -12.556 -10.641 20.197 1.00 72.56 96 HIS A CA 1
ATOM 702 C C . HIS A 1 96 ? -11.070 -10.994 20.291 1.00 72.56 96 HIS A C 1
ATOM 704 O O . HIS A 1 96 ? -10.633 -11.691 21.204 1.00 72.56 96 HIS A O 1
ATOM 710 N N . TYR A 1 97 ? -10.280 -10.511 19.335 1.00 80.50 97 TYR A N 1
ATOM 711 C CA . TYR A 1 97 ? -8.828 -10.660 19.380 1.00 80.50 97 TYR A CA 1
ATOM 712 C C . TYR A 1 97 ? -8.174 -9.571 20.234 1.00 80.50 97 TYR A C 1
ATOM 714 O O . TYR A 1 97 ? -8.623 -8.423 20.275 1.00 80.50 97 TYR A O 1
ATOM 722 N N . SER A 1 98 ? -7.072 -9.922 20.902 1.00 88.62 98 SER A N 1
ATOM 723 C CA . SER A 1 98 ? -6.253 -8.932 21.603 1.00 88.62 98 SER A CA 1
ATOM 724 C C . SER A 1 98 ? -5.597 -7.973 20.606 1.00 88.62 98 SER A C 1
ATOM 726 O O . SER A 1 98 ? -5.202 -8.373 19.510 1.00 88.62 98 SER A O 1
ATOM 728 N N . SER A 1 99 ? -5.399 -6.714 21.003 1.00 86.94 99 SER A N 1
ATOM 729 C CA . SER A 1 99 ? -4.741 -5.709 20.157 1.00 86.94 99 SER A CA 1
ATOM 730 C C . SER A 1 99 ? -3.358 -6.157 19.667 1.00 86.94 99 SER A C 1
ATOM 732 O O . SER A 1 99 ? -2.986 -5.867 18.537 1.00 86.94 99 SER A O 1
ATOM 734 N N . ARG A 1 100 ? -2.603 -6.900 20.493 1.00 89.75 100 ARG A N 1
ATOM 735 C CA . ARG A 1 100 ? -1.280 -7.423 20.108 1.00 89.75 100 ARG A CA 1
ATOM 736 C C . ARG A 1 100 ? -1.376 -8.462 18.996 1.00 89.75 100 ARG A C 1
ATOM 738 O O . ARG A 1 100 ? -0.570 -8.416 18.076 1.00 89.75 100 ARG A O 1
ATOM 745 N N . LEU A 1 101 ? -2.356 -9.363 19.075 1.00 91.75 101 LEU A N 1
ATOM 746 C CA . LEU A 1 101 ? -2.564 -10.386 18.053 1.00 91.75 101 LEU A CA 1
ATOM 747 C C . LEU A 1 101 ? -2.962 -9.748 16.719 1.00 91.75 101 LEU A C 1
ATOM 749 O O . LEU A 1 101 ? -2.352 -10.052 15.705 1.00 91.75 101 LEU A O 1
ATOM 753 N N . ILE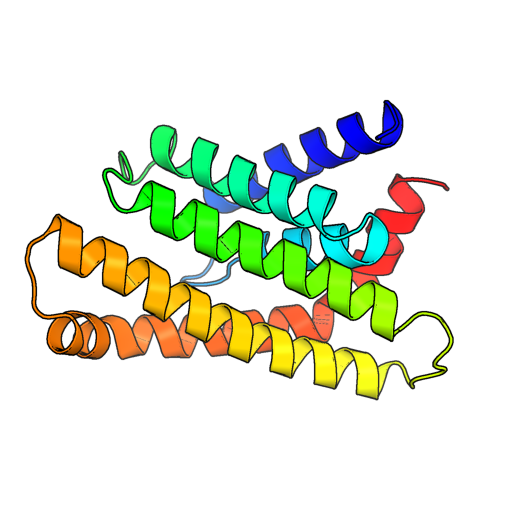 A 1 102 ? -3.884 -8.781 16.741 1.00 91.94 102 ILE A N 1
ATOM 754 C CA . ILE A 1 102 ? -4.306 -8.050 15.536 1.00 91.94 102 ILE A CA 1
ATOM 755 C C . ILE A 1 102 ? -3.125 -7.311 14.891 1.00 91.94 102 ILE A C 1
ATOM 757 O O . ILE A 1 102 ? -2.991 -7.307 13.671 1.00 91.94 102 ILE A O 1
ATOM 761 N N . SER A 1 103 ? -2.270 -6.676 15.697 1.00 92.69 103 SER A N 1
ATOM 762 C CA . SER A 1 103 ? -1.049 -6.033 15.202 1.00 92.69 103 SER A CA 1
ATOM 763 C C . SER A 1 103 ? -0.068 -7.042 14.602 1.00 92.69 103 SER A C 1
ATOM 765 O O . SER A 1 103 ? 0.495 -6.778 13.544 1.00 92.69 103 SER A O 1
ATOM 767 N N . ALA A 1 104 ? 0.129 -8.201 15.232 1.00 94.31 104 ALA A N 1
ATOM 768 C CA . ALA A 1 104 ? 0.996 -9.246 14.691 1.00 94.31 104 ALA A CA 1
ATOM 769 C C . ALA A 1 104 ? 0.452 -9.815 13.368 1.00 94.31 104 ALA A C 1
ATOM 771 O O . ALA A 1 104 ? 1.197 -9.927 12.397 1.00 94.31 104 ALA A O 1
ATOM 772 N N . GLU A 1 105 ? -0.849 -10.101 13.295 1.00 94.31 105 GLU A N 1
ATOM 773 C CA . GLU A 1 105 ? -1.522 -10.547 12.070 1.00 94.31 105 GLU A CA 1
ATOM 774 C C . GLU A 1 105 ? -1.412 -9.502 10.959 1.00 94.31 105 GLU A C 1
ATOM 776 O O . GLU A 1 105 ? -1.060 -9.839 9.829 1.00 94.31 105 GLU A O 1
ATOM 781 N N . ALA A 1 106 ? -1.635 -8.223 11.281 1.00 94.88 106 ALA A N 1
ATOM 782 C CA . ALA A 1 106 ? -1.461 -7.132 10.332 1.00 94.88 106 ALA A CA 1
ATOM 783 C C . ALA A 1 106 ? -0.018 -7.058 9.815 1.00 94.88 106 ALA A C 1
ATOM 785 O O . ALA A 1 106 ? 0.166 -6.903 8.613 1.00 94.88 106 ALA A O 1
ATOM 786 N N . ALA A 1 107 ? 0.996 -7.213 10.675 1.00 95.88 107 ALA A N 1
ATOM 787 C CA . ALA A 1 107 ? 2.403 -7.214 10.265 1.00 95.88 107 ALA A CA 1
ATOM 788 C C . ALA A 1 107 ? 2.721 -8.355 9.286 1.00 95.88 107 ALA A C 1
ATOM 790 O O . ALA A 1 107 ? 3.317 -8.126 8.233 1.00 95.88 107 ALA A O 1
ATOM 791 N N . VAL A 1 108 ? 2.269 -9.576 9.594 1.00 96.44 108 VAL A N 1
ATOM 792 C CA . VAL A 1 108 ? 2.465 -10.754 8.732 1.00 96.44 108 VAL A CA 1
ATOM 793 C C . VAL A 1 108 ? 1.741 -10.583 7.397 1.00 96.44 108 VAL A C 1
ATOM 795 O O . VAL A 1 108 ? 2.326 -10.838 6.344 1.00 96.44 108 VAL A O 1
ATOM 798 N N . LEU A 1 109 ? 0.496 -10.100 7.418 1.00 95.25 109 LEU A N 1
ATOM 799 C CA . LEU A 1 109 ? -0.253 -9.793 6.199 1.00 95.25 109 LEU A CA 1
ATOM 800 C C . LEU A 1 109 ? 0.429 -8.693 5.387 1.00 95.25 109 LEU A C 1
ATOM 802 O O . LEU A 1 109 ? 0.555 -8.837 4.177 1.00 95.25 109 LEU A O 1
ATOM 806 N N . GLY A 1 110 ? 0.911 -7.631 6.032 1.00 94.81 110 GLY A N 1
ATOM 807 C CA . GLY A 1 110 ? 1.657 -6.553 5.390 1.00 94.81 110 GLY A CA 1
ATOM 808 C C . GLY A 1 110 ? 2.908 -7.068 4.685 1.00 94.81 110 GLY A C 1
ATOM 809 O O . GLY A 1 110 ? 3.116 -6.759 3.513 1.00 94.81 110 GLY A O 1
ATOM 810 N N . ALA A 1 111 ? 3.693 -7.918 5.351 1.00 96.00 111 ALA A N 1
ATOM 811 C CA . ALA A 1 111 ? 4.871 -8.556 4.767 1.00 96.00 111 ALA A CA 1
ATOM 812 C C . ALA A 1 111 ? 4.514 -9.408 3.537 1.00 96.00 111 ALA A C 1
ATOM 814 O O . ALA A 1 111 ? 5.101 -9.244 2.468 1.00 96.00 111 ALA A O 1
ATOM 815 N N . PHE A 1 112 ? 3.519 -10.287 3.675 1.00 96.62 112 PHE A N 1
ATOM 816 C CA . PHE A 1 112 ? 3.097 -11.200 2.614 1.00 96.62 112 PHE A CA 1
ATOM 817 C C . PHE A 1 112 ? 2.520 -10.462 1.400 1.00 96.62 112 PHE A C 1
ATOM 819 O O . PHE A 1 112 ? 2.882 -10.746 0.260 1.00 96.62 112 PHE A O 1
ATOM 826 N N . LEU A 1 113 ? 1.653 -9.478 1.640 1.00 95.75 113 LEU A N 1
ATOM 827 C CA . LEU A 1 113 ? 1.053 -8.656 0.593 1.00 95.75 113 LEU A CA 1
ATOM 828 C C . LEU A 1 113 ? 2.096 -7.811 -0.139 1.00 95.75 113 LEU A C 1
ATOM 830 O O . LEU A 1 113 ? 2.020 -7.682 -1.358 1.00 95.75 113 LEU A O 1
ATOM 834 N N . THR A 1 114 ? 3.085 -7.285 0.587 1.00 95.00 114 THR A N 1
ATOM 835 C CA . THR A 1 114 ? 4.200 -6.539 -0.011 1.00 95.00 114 THR A CA 1
ATOM 836 C C . THR A 1 114 ? 5.042 -7.437 -0.907 1.00 95.00 114 THR A C 1
ATOM 838 O O . THR A 1 114 ? 5.340 -7.063 -2.035 1.00 95.00 114 THR A O 1
ATOM 841 N N . LEU A 1 115 ? 5.350 -8.658 -0.463 1.00 95.12 115 LEU A N 1
ATOM 842 C CA . LEU A 1 115 ? 6.089 -9.618 -1.281 1.00 95.12 115 LEU A CA 1
ATOM 843 C C . LEU A 1 115 ? 5.337 -9.966 -2.576 1.00 95.12 115 LEU A C 1
ATOM 845 O O . LEU A 1 115 ? 5.935 -10.001 -3.649 1.00 95.12 115 LEU A O 1
ATOM 849 N N . ILE A 1 116 ? 4.020 -10.190 -2.497 1.00 94.94 116 ILE A N 1
ATOM 850 C CA . ILE A 1 116 ? 3.190 -10.419 -3.690 1.00 94.94 116 ILE A CA 1
ATOM 851 C C . ILE A 1 116 ? 3.242 -9.205 -4.618 1.00 94.94 116 ILE A C 1
ATOM 853 O O . ILE A 1 116 ? 3.416 -9.364 -5.825 1.00 94.94 116 ILE A O 1
ATOM 857 N N . TYR A 1 117 ? 3.096 -8.001 -4.066 1.00 94.25 117 TYR A N 1
ATOM 858 C CA . TYR A 1 117 ? 3.150 -6.765 -4.834 1.00 94.25 117 TYR A CA 1
ATOM 859 C C . TYR A 1 117 ? 4.493 -6.601 -5.560 1.00 94.25 117 TYR A C 1
ATOM 861 O O . TYR A 1 117 ? 4.512 -6.307 -6.758 1.00 94.25 117 TYR A O 1
ATOM 869 N N . ASP A 1 118 ? 5.608 -6.875 -4.885 1.00 94.00 118 ASP A N 1
ATOM 870 C CA . ASP A 1 118 ? 6.947 -6.828 -5.475 1.00 94.00 118 ASP A CA 1
ATOM 871 C C . ASP A 1 118 ? 7.102 -7.849 -6.609 1.00 94.00 118 ASP A C 1
ATOM 873 O O . ASP A 1 118 ? 7.640 -7.522 -7.665 1.00 94.00 118 ASP A O 1
ATOM 877 N N . ILE A 1 119 ? 6.602 -9.078 -6.447 1.00 94.19 119 ILE A N 1
ATOM 878 C CA . ILE A 1 119 ? 6.652 -10.098 -7.507 1.00 94.19 119 ILE A CA 1
ATOM 879 C C . ILE A 1 119 ? 5.825 -9.657 -8.721 1.00 94.19 119 ILE A C 1
ATOM 881 O O . ILE A 1 119 ? 6.298 -9.743 -9.854 1.00 94.19 119 ILE A O 1
ATOM 885 N N . VAL A 1 120 ? 4.605 -9.159 -8.501 1.00 93.81 120 VAL A N 1
ATOM 886 C CA . VAL A 1 120 ? 3.692 -8.723 -9.572 1.00 93.81 120 VAL A CA 1
ATOM 887 C C . VAL A 1 120 ? 4.271 -7.538 -10.347 1.00 93.81 120 VAL A C 1
ATOM 889 O O . VAL A 1 120 ? 4.229 -7.520 -11.577 1.00 93.81 120 VAL A O 1
ATOM 892 N N . THR A 1 121 ? 4.844 -6.560 -9.650 1.00 91.94 121 THR A N 1
ATOM 893 C CA . THR A 1 121 ? 5.430 -5.368 -10.279 1.00 91.94 121 THR A CA 1
ATOM 894 C C . THR A 1 121 ? 6.767 -5.657 -10.960 1.00 91.94 121 THR A C 1
ATOM 896 O O . THR A 1 121 ? 7.031 -5.111 -12.032 1.00 91.94 121 THR A O 1
ATOM 899 N N . ASN A 1 122 ? 7.584 -6.566 -10.422 1.00 93.19 122 ASN A N 1
ATOM 900 C CA . ASN A 1 122 ? 8.785 -7.046 -11.111 1.00 93.19 122 ASN A CA 1
ATOM 901 C C . ASN A 1 122 ? 8.445 -7.888 -12.346 1.00 93.19 122 ASN A C 1
ATOM 903 O O . ASN A 1 122 ? 9.148 -7.797 -13.349 1.00 93.19 122 ASN A O 1
ATOM 907 N N . ALA A 1 123 ? 7.348 -8.651 -12.325 1.00 92.19 123 ALA A N 1
ATOM 908 C CA . ALA A 1 123 ? 6.853 -9.345 -13.512 1.00 92.19 123 ALA A CA 1
ATOM 909 C C . ALA A 1 123 ? 6.424 -8.361 -14.609 1.00 92.19 123 ALA A C 1
ATOM 911 O O . ALA A 1 123 ? 6.801 -8.536 -15.768 1.00 92.19 123 ALA A O 1
ATOM 912 N N . GLY A 1 124 ? 5.710 -7.290 -14.251 1.00 90.88 124 GLY A N 1
ATOM 913 C CA . GLY A 1 124 ? 5.371 -6.219 -15.191 1.00 90.88 124 GLY A CA 1
ATOM 914 C C . GLY A 1 124 ? 6.607 -5.523 -15.771 1.00 90.88 124 GLY A C 1
ATOM 915 O O . GLY A 1 124 ? 6.677 -5.286 -16.978 1.00 90.88 124 GLY A O 1
ATOM 916 N N . PHE A 1 125 ? 7.623 -5.272 -14.942 1.00 90.94 125 PHE A N 1
ATOM 917 C CA . PHE A 1 125 ? 8.909 -4.730 -15.384 1.00 90.94 125 PHE A CA 1
ATOM 918 C C . PHE A 1 125 ? 9.650 -5.681 -16.338 1.00 90.94 125 PHE A C 1
ATOM 920 O O . PHE A 1 125 ? 10.084 -5.261 -17.411 1.00 90.94 125 PHE A O 1
ATOM 927 N N . ALA A 1 126 ? 9.753 -6.966 -15.989 1.00 92.19 126 ALA A N 1
ATOM 928 C CA . ALA A 1 126 ? 10.391 -7.985 -16.819 1.00 92.19 126 ALA A CA 1
ATOM 929 C C . ALA A 1 126 ? 9.720 -8.090 -18.197 1.00 92.19 126 ALA A C 1
ATOM 931 O O . ALA A 1 126 ? 10.405 -8.115 -19.219 1.00 92.19 126 ALA A O 1
ATOM 932 N N . LEU A 1 127 ? 8.385 -8.057 -18.242 1.00 91.50 127 LEU A N 1
ATOM 933 C CA . LEU A 1 127 ? 7.621 -8.062 -19.491 1.00 91.50 127 LEU A CA 1
ATOM 934 C C . LEU A 1 127 ? 7.861 -6.803 -20.332 1.00 91.50 127 LEU A C 1
ATOM 936 O O . LEU A 1 127 ? 8.058 -6.910 -21.542 1.00 91.50 127 LEU A O 1
ATOM 940 N N . LEU A 1 128 ? 7.875 -5.621 -19.707 1.00 89.38 128 LEU A N 1
ATOM 941 C CA . LEU A 1 128 ? 8.093 -4.344 -20.395 1.00 89.38 128 LEU A CA 1
ATOM 942 C C . LEU A 1 128 ? 9.471 -4.287 -21.069 1.00 89.38 128 LEU A C 1
ATOM 944 O O . LEU A 1 128 ? 9.575 -3.875 -22.224 1.00 89.38 128 LEU A O 1
ATOM 948 N N . PHE A 1 129 ? 10.517 -4.720 -20.366 1.00 90.25 129 PHE A N 1
ATOM 949 C CA . PHE A 1 129 ? 11.894 -4.675 -20.863 1.00 90.25 129 PHE A CA 1
ATOM 950 C C . PHE A 1 129 ? 12.348 -5.971 -21.545 1.00 90.25 129 PHE A C 1
ATOM 952 O O . PHE A 1 129 ? 13.493 -6.054 -21.985 1.00 90.25 129 PHE A O 1
ATOM 959 N N . LYS A 1 130 ? 11.454 -6.964 -21.670 1.00 92.00 130 LYS A N 1
ATOM 960 C CA . LYS A 1 130 ? 11.741 -8.301 -22.221 1.00 92.00 130 LYS A CA 1
ATOM 961 C C . LYS A 1 130 ? 12.945 -8.966 -21.542 1.00 92.00 130 LYS A C 1
ATOM 963 O O . LYS A 1 130 ? 13.800 -9.554 -22.201 1.00 92.00 130 LYS A O 1
ATOM 968 N N . LEU A 1 131 ? 13.012 -8.836 -20.222 1.00 93.56 131 LEU A N 1
ATOM 969 C CA . LEU A 1 131 ? 14.049 -9.424 -19.381 1.00 93.56 131 LEU A CA 1
ATOM 970 C C . LEU A 1 131 ? 13.562 -10.742 -18.780 1.00 93.56 131 LEU A C 1
ATOM 972 O O . LEU A 1 131 ? 12.362 -10.976 -18.638 1.00 93.56 131 LEU A O 1
ATOM 976 N N . ASP A 1 132 ? 14.510 -11.586 -18.388 1.00 94.44 132 ASP A N 1
ATOM 977 C CA . ASP A 1 132 ? 14.209 -12.780 -17.608 1.00 94.44 132 ASP A CA 1
ATOM 978 C C . ASP A 1 132 ? 13.706 -12.399 -16.202 1.00 94.44 132 ASP A C 1
ATOM 980 O O . ASP A 1 132 ? 14.299 -11.562 -15.516 1.00 94.44 132 ASP A O 1
ATOM 984 N N . LEU A 1 133 ? 12.599 -13.011 -15.767 1.00 92.62 133 LEU A N 1
ATOM 985 C CA . LEU A 1 133 ? 11.977 -12.696 -14.479 1.00 92.62 133 LEU A CA 1
ATOM 986 C C . LEU A 1 133 ? 12.892 -13.043 -13.301 1.00 92.62 133 LEU A C 1
ATOM 988 O O . LEU A 1 133 ? 12.967 -12.276 -12.343 1.00 92.62 133 LEU A O 1
ATOM 992 N N . ILE A 1 134 ? 13.598 -14.175 -13.362 1.00 94.44 134 ILE A N 1
ATOM 993 C CA . ILE A 1 134 ? 14.491 -14.610 -12.282 1.00 94.44 134 ILE A CA 1
ATOM 994 C C . ILE A 1 134 ? 15.629 -13.597 -12.140 1.00 94.44 134 ILE A C 1
ATOM 996 O O . ILE A 1 134 ? 15.944 -13.181 -11.026 1.00 94.44 134 ILE A O 1
ATOM 1000 N N . PHE A 1 135 ? 16.186 -13.130 -13.257 1.00 93.69 135 PHE A N 1
ATOM 1001 C CA . PHE A 1 135 ? 17.205 -12.083 -13.261 1.00 93.69 135 PHE A CA 1
ATOM 1002 C C . PHE A 1 135 ? 16.717 -10.777 -12.611 1.00 93.69 135 PHE A C 1
ATOM 1004 O O . PHE A 1 135 ? 17.403 -10.229 -11.745 1.00 93.69 135 PHE A O 1
ATOM 1011 N N . VAL A 1 136 ? 15.518 -10.302 -12.969 1.00 93.56 136 VAL A N 1
ATOM 1012 C CA . VAL A 1 136 ? 14.924 -9.090 -12.372 1.00 93.56 136 VAL A CA 1
ATOM 1013 C C . VAL A 1 136 ? 14.706 -9.261 -10.865 1.00 93.56 136 VAL A C 1
ATOM 1015 O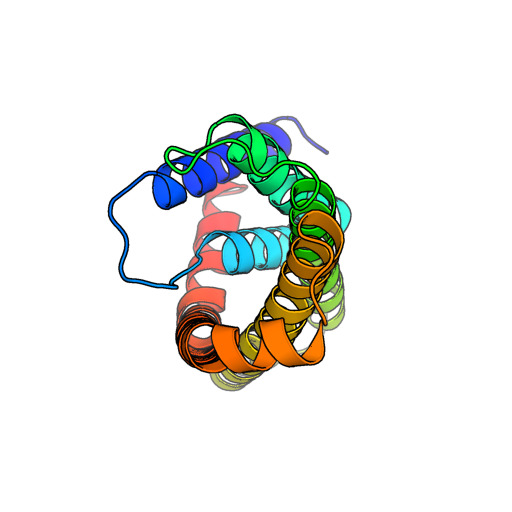 O . VAL A 1 136 ? 15.044 -8.363 -10.094 1.00 93.56 136 VAL A O 1
ATOM 1018 N N . LEU A 1 137 ? 14.209 -10.421 -10.425 1.00 93.19 137 LEU A N 1
ATOM 1019 C CA . LEU A 1 137 ? 13.996 -10.712 -9.003 1.00 93.19 137 LEU A CA 1
ATOM 1020 C C . LEU A 1 137 ? 15.308 -10.747 -8.208 1.00 93.19 137 LEU A C 1
ATOM 1022 O O . LEU A 1 137 ? 15.350 -10.231 -7.093 1.00 93.19 137 LEU A O 1
ATOM 1026 N N . ILE A 1 138 ? 16.385 -11.303 -8.774 1.00 93.50 138 ILE A N 1
ATOM 1027 C CA . ILE A 1 138 ? 17.707 -11.334 -8.127 1.00 93.50 138 ILE A CA 1
ATOM 1028 C C . ILE A 1 138 ? 18.237 -9.913 -7.911 1.00 93.50 138 ILE A C 1
ATOM 1030 O O . ILE A 1 138 ? 18.711 -9.593 -6.823 1.00 93.50 138 ILE A O 1
ATOM 1034 N N . ILE A 1 139 ? 18.131 -9.042 -8.917 1.00 91.38 139 ILE A N 1
ATOM 1035 C CA . ILE A 1 139 ? 18.585 -7.648 -8.803 1.00 91.38 139 ILE A CA 1
ATOM 1036 C C . ILE A 1 139 ? 17.703 -6.859 -7.827 1.00 91.38 139 ILE A C 1
ATOM 1038 O O . ILE A 1 139 ? 18.204 -6.058 -7.037 1.00 91.38 139 ILE A O 1
ATOM 1042 N N . GLY A 1 140 ? 16.392 -7.103 -7.852 1.00 87.75 140 GLY A N 1
ATOM 1043 C CA . GLY A 1 140 ? 15.414 -6.435 -6.997 1.00 87.75 140 GLY A CA 1
ATOM 1044 C C . GLY A 1 140 ? 15.399 -6.913 -5.543 1.00 87.75 140 GLY A C 1
ATOM 1045 O O . GLY A 1 140 ? 14.733 -6.288 -4.717 1.00 87.75 140 GLY A O 1
ATOM 1046 N N . ILE A 1 141 ? 16.124 -7.984 -5.197 1.00 91.56 141 ILE A N 1
ATOM 1047 C CA . ILE A 1 141 ? 15.967 -8.663 -3.903 1.00 91.56 141 ILE A CA 1
ATOM 1048 C C . ILE A 1 141 ? 16.255 -7.747 -2.712 1.00 91.56 141 ILE A C 1
ATOM 1050 O O . ILE A 1 141 ? 15.513 -7.760 -1.734 1.00 91.56 141 ILE A O 1
ATOM 1054 N N . TRP A 1 142 ? 17.276 -6.890 -2.806 1.00 88.62 142 TRP A N 1
ATOM 1055 C CA . TRP A 1 142 ? 17.618 -5.956 -1.731 1.00 88.62 142 TRP A CA 1
ATOM 1056 C C . TRP A 1 142 ? 16.533 -4.900 -1.522 1.00 88.62 142 TRP A C 1
ATOM 1058 O O . TRP A 1 142 ? 16.209 -4.572 -0.380 1.00 88.62 142 TRP A O 1
ATOM 1068 N N . PHE A 1 143 ? 15.927 -4.409 -2.607 1.00 87.94 143 PHE A N 1
ATOM 1069 C CA . PHE A 1 143 ? 14.795 -3.487 -2.524 1.00 87.94 143 PHE A CA 1
ATOM 1070 C C . PHE A 1 143 ? 13.582 -4.172 -1.898 1.00 87.94 143 PHE A C 1
ATOM 1072 O O . PHE A 1 143 ? 12.971 -3.597 -0.999 1.00 87.94 143 PHE A O 1
ATOM 1079 N N . SER A 1 144 ? 13.295 -5.412 -2.302 1.00 91.31 144 SER A N 1
ATOM 1080 C CA . SER A 1 144 ? 12.167 -6.181 -1.775 1.00 91.31 144 SER A CA 1
ATOM 1081 C C . SER A 1 144 ? 12.333 -6.523 -0.294 1.00 91.31 144 SER A C 1
ATOM 1083 O O . SER A 1 144 ? 11.404 -6.336 0.482 1.00 91.31 144 SER A O 1
ATOM 1085 N N . ILE A 1 145 ? 13.530 -6.917 0.156 1.00 92.69 145 ILE A N 1
ATOM 1086 C CA . ILE A 1 145 ? 13.796 -7.181 1.581 1.00 92.69 145 ILE A CA 1
ATOM 1087 C C . ILE A 1 145 ? 13.515 -5.934 2.425 1.00 92.69 145 ILE A C 1
ATOM 1089 O O . ILE A 1 145 ? 12.821 -6.020 3.440 1.00 92.69 145 ILE A O 1
ATOM 1093 N N . ILE A 1 146 ? 14.026 -4.773 2.000 1.00 92.25 146 ILE A N 1
ATOM 1094 C CA . ILE A 1 146 ? 13.782 -3.511 2.707 1.00 92.25 146 ILE A CA 1
ATOM 1095 C C . ILE A 1 146 ? 12.286 -3.189 2.684 1.00 92.25 146 ILE A C 1
ATOM 1097 O O . ILE A 1 146 ? 11.738 -2.866 3.733 1.00 92.25 146 ILE A O 1
ATOM 1101 N N . HIS A 1 147 ? 11.625 -3.318 1.532 1.00 92.50 147 HIS A N 1
ATOM 1102 C CA . HIS A 1 147 ? 10.205 -3.008 1.365 1.00 92.50 147 HIS A CA 1
ATOM 1103 C C . HIS A 1 147 ? 9.301 -3.890 2.238 1.00 92.50 147 HIS A C 1
ATOM 1105 O O . HIS A 1 147 ? 8.422 -3.397 2.944 1.00 92.50 147 HIS A O 1
ATOM 1111 N N . VAL A 1 148 ? 9.546 -5.200 2.249 1.00 94.62 148 VAL A N 1
ATOM 1112 C CA . VAL A 1 148 ? 8.814 -6.168 3.072 1.00 94.62 148 VAL A CA 1
ATOM 1113 C C . VAL A 1 148 ? 9.029 -5.879 4.554 1.00 94.62 148 VAL A C 1
ATOM 1115 O O . VAL A 1 148 ? 8.069 -5.895 5.326 1.00 94.62 148 VAL A O 1
ATOM 1118 N N . PHE A 1 149 ? 10.263 -5.57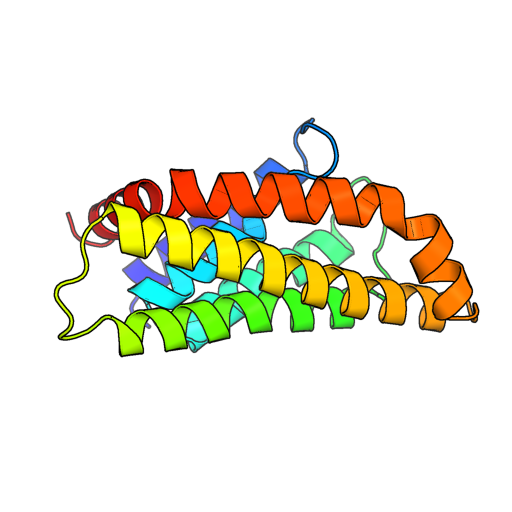9 4.966 1.00 94.50 149 PHE A N 1
ATOM 1119 C CA . PHE A 1 149 ? 10.562 -5.256 6.358 1.00 94.50 149 PHE A CA 1
ATOM 1120 C C . PHE A 1 149 ? 9.870 -3.962 6.806 1.00 94.50 149 PHE A C 1
ATOM 1122 O O . PHE A 1 149 ? 9.179 -3.956 7.828 1.00 94.50 149 PHE A O 1
ATOM 1129 N N . THR A 1 150 ? 10.004 -2.877 6.039 1.00 92.75 150 THR A N 1
ATOM 1130 C CA . THR A 1 150 ? 9.397 -1.580 6.370 1.00 92.75 150 THR A CA 1
ATOM 1131 C C . THR A 1 150 ? 7.876 -1.669 6.400 1.00 92.75 150 THR A C 1
ATOM 1133 O O . THR A 1 150 ? 7.268 -1.183 7.356 1.00 92.75 150 THR A O 1
ATOM 1136 N N . ASN A 1 151 ? 7.247 -2.337 5.429 1.00 93.44 151 ASN A N 1
ATOM 1137 C CA . ASN A 1 151 ? 5.795 -2.504 5.406 1.00 93.44 151 ASN A CA 1
ATOM 1138 C C . ASN A 1 151 ? 5.296 -3.447 6.502 1.00 93.44 151 ASN A C 1
ATOM 1140 O O . ASN A 1 151 ? 4.242 -3.186 7.074 1.00 93.44 151 ASN A O 1
ATOM 1144 N N . SER A 1 152 ? 6.043 -4.493 6.858 1.00 95.25 152 SER A N 1
ATOM 1145 C CA . SER A 1 152 ? 5.703 -5.352 8.001 1.00 95.25 152 SER A CA 1
ATOM 1146 C C . SER A 1 152 ? 5.624 -4.542 9.299 1.00 95.25 152 SER A C 1
ATOM 1148 O O . SER A 1 152 ? 4.613 -4.574 10.008 1.00 95.25 152 SER A O 1
ATOM 1150 N N . VAL A 1 153 ? 6.651 -3.727 9.566 1.00 94.88 153 VAL A N 1
ATOM 1151 C CA . VAL A 1 153 ? 6.682 -2.821 10.725 1.00 94.88 153 VAL A CA 1
ATOM 1152 C C . VAL A 1 153 ? 5.547 -1.798 10.645 1.00 94.88 153 VAL A C 1
ATOM 1154 O O . VAL A 1 153 ? 4.838 -1.581 11.630 1.00 94.88 153 VAL A O 1
ATOM 1157 N N . LEU A 1 154 ? 5.333 -1.198 9.471 1.00 94.00 154 LEU A N 1
ATOM 1158 C CA . LEU A 1 154 ? 4.296 -0.193 9.261 1.00 94.00 154 LEU A CA 1
ATOM 1159 C C . LEU A 1 154 ? 2.897 -0.764 9.514 1.00 94.00 154 LEU A C 1
ATOM 1161 O O . LEU A 1 154 ? 2.120 -0.149 10.242 1.00 94.00 154 LEU A O 1
ATOM 1165 N N . PHE A 1 155 ? 2.576 -1.939 8.974 1.00 95.56 155 PHE A N 1
ATOM 1166 C CA . PHE A 1 155 ? 1.300 -2.605 9.221 1.00 95.56 155 PHE A CA 1
ATOM 1167 C C . PHE A 1 155 ? 1.136 -2.965 10.697 1.00 95.56 155 PHE A C 1
ATOM 1169 O O . PHE A 1 155 ? 0.099 -2.655 11.282 1.00 95.56 155 PHE A O 1
ATOM 1176 N N . GLY A 1 156 ? 2.154 -3.552 11.329 1.00 94.38 156 GLY A N 1
ATOM 1177 C CA . GLY A 1 156 ? 2.058 -3.970 12.726 1.00 94.38 156 GLY A CA 1
ATOM 1178 C C . GLY A 1 156 ? 1.803 -2.819 13.698 1.00 94.38 156 GLY A C 1
ATOM 1179 O O . GLY A 1 156 ? 0.966 -2.932 14.600 1.00 94.38 156 GLY A O 1
ATOM 1180 N N . LEU A 1 157 ? 2.491 -1.695 13.496 1.00 94.81 157 LEU A N 1
ATOM 1181 C CA . LEU A 1 157 ? 2.402 -0.533 14.380 1.00 94.81 157 LEU A CA 1
ATOM 1182 C C . LEU A 1 157 ? 1.231 0.391 14.030 1.00 94.81 157 LEU A C 1
ATOM 1184 O O . LEU A 1 157 ? 0.548 0.886 14.929 1.00 94.81 157 LEU A O 1
ATOM 1188 N N . SER A 1 158 ? 0.974 0.617 12.741 1.00 94.25 158 SER A N 1
ATOM 1189 C CA . SER A 1 158 ? 0.063 1.675 12.293 1.00 94.25 158 SER A CA 1
ATOM 1190 C C . SER A 1 158 ? -1.348 1.191 11.970 1.00 94.25 158 SER A C 1
ATOM 1192 O O . SER A 1 158 ? -2.262 2.013 11.929 1.00 94.25 158 SER A O 1
ATOM 1194 N N . PHE A 1 159 ? -1.586 -0.113 11.795 1.00 94.56 159 PHE A N 1
ATOM 1195 C CA . PHE A 1 159 ? -2.905 -0.625 11.403 1.00 94.56 159 PHE A CA 1
ATOM 1196 C C . PHE A 1 159 ? -4.022 -0.215 12.376 1.00 94.56 159 PHE A C 1
ATOM 1198 O O . PHE A 1 159 ? -5.041 0.350 11.968 1.00 94.56 159 PHE A O 1
ATOM 1205 N N . LEU A 1 160 ? -3.829 -0.465 13.673 1.00 93.62 160 LEU A N 1
ATOM 1206 C CA . LEU A 1 160 ? -4.802 -0.130 14.715 1.00 93.62 160 LEU A CA 1
ATOM 1207 C C . LEU A 1 160 ? -5.041 1.383 14.876 1.00 93.62 160 LEU A C 1
ATOM 1209 O O . LEU A 1 160 ? -6.211 1.782 14.864 1.00 93.62 160 LEU A O 1
ATOM 1213 N N . PRO A 1 161 ? -4.012 2.243 15.041 1.00 94.12 161 PRO A N 1
ATOM 1214 C CA . PRO A 1 161 ? -4.238 3.680 15.174 1.00 94.12 161 PRO A CA 1
ATOM 1215 C C . PRO A 1 161 ? -4.854 4.278 13.905 1.00 94.12 161 PRO A C 1
ATOM 1217 O O . PRO A 1 161 ? -5.817 5.038 14.011 1.00 94.12 161 PRO A O 1
ATOM 1220 N N . LEU A 1 162 ? -4.399 3.876 12.714 1.00 94.06 162 LEU A N 1
ATOM 1221 C CA . LEU A 1 162 ? -4.950 4.370 11.451 1.00 94.06 162 LEU A CA 1
ATOM 1222 C C . LEU A 1 162 ? -6.418 3.960 11.282 1.00 94.06 162 LEU A C 1
ATOM 1224 O O . LEU A 1 162 ? -7.253 4.777 10.892 1.00 94.06 162 LEU A O 1
ATOM 1228 N N . SER A 1 163 ? -6.762 2.728 11.669 1.00 93.06 163 SER A N 1
ATOM 1229 C CA . SER A 1 163 ? -8.149 2.256 11.670 1.00 93.06 163 SER A CA 1
ATOM 1230 C C . SER A 1 163 ? -9.053 3.085 12.583 1.00 93.06 163 SER A C 1
ATOM 1232 O O . SER A 1 163 ? -10.211 3.327 12.242 1.00 93.06 163 SER A O 1
ATOM 1234 N N . LYS A 1 164 ? -8.553 3.532 13.742 1.00 92.31 164 LYS A N 1
ATOM 1235 C CA . LYS A 1 164 ? -9.304 4.413 14.652 1.00 92.31 164 LYS A CA 1
ATOM 1236 C C . LYS A 1 164 ? -9.496 5.805 14.050 1.00 92.31 164 LYS A C 1
ATOM 1238 O O . LYS A 1 164 ? -10.625 6.287 14.026 1.00 92.31 164 LYS A O 1
ATOM 1243 N N . ILE A 1 165 ? -8.430 6.406 13.519 1.00 93.88 165 ILE A N 1
ATOM 1244 C CA . ILE A 1 165 ? -8.455 7.754 12.930 1.00 93.88 165 ILE A CA 1
ATOM 1245 C C . ILE A 1 165 ? -9.417 7.810 11.739 1.00 93.88 165 ILE A C 1
ATOM 1247 O O . ILE A 1 165 ? -10.283 8.677 11.687 1.00 93.88 165 ILE A O 1
ATOM 1251 N N . ILE A 1 166 ? -9.333 6.860 10.802 1.00 92.31 166 ILE A N 1
ATOM 1252 C CA . ILE A 1 166 ? -10.195 6.859 9.608 1.00 92.31 166 ILE A CA 1
ATOM 1253 C C . ILE A 1 166 ? -11.673 6.674 9.986 1.00 92.31 166 ILE A C 1
ATOM 1255 O O . ILE A 1 166 ? -12.539 7.329 9.405 1.00 92.31 166 ILE A O 1
ATOM 1259 N N . LYS A 1 167 ? -11.980 5.843 10.993 1.00 91.38 167 LYS A N 1
ATOM 1260 C CA . LYS A 1 167 ? -13.351 5.715 11.520 1.00 91.38 167 LYS A CA 1
ATOM 1261 C C . LYS A 1 167 ? -13.854 7.023 12.136 1.00 91.38 167 LYS A C 1
ATOM 1263 O O . LYS A 1 167 ? -14.990 7.404 11.868 1.00 91.38 167 LYS A O 1
ATOM 1268 N N . GLN A 1 168 ? -13.018 7.720 12.908 1.00 90.75 168 GLN A N 1
ATOM 1269 C CA . GLN A 1 168 ? -13.353 9.028 13.484 1.00 90.75 168 GLN A CA 1
ATOM 1270 C C . GLN A 1 168 ? -13.582 10.091 12.400 1.00 90.75 168 GLN A C 1
ATOM 1272 O O . GLN A 1 168 ? -14.558 10.826 12.465 1.00 90.75 168 GLN A O 1
ATOM 1277 N N . LEU A 1 169 ? -12.757 10.138 11.352 1.00 88.19 169 LEU A N 1
ATOM 1278 C CA . LEU A 1 169 ? -12.954 11.076 10.238 1.00 88.19 169 LEU A CA 1
ATOM 1279 C C . LEU A 1 169 ? -14.265 10.810 9.474 1.00 88.19 169 LEU A C 1
ATOM 1281 O O . LEU A 1 169 ? -14.950 11.739 9.036 1.00 88.19 169 LEU A O 1
ATOM 1285 N N . TYR A 1 170 ? -14.645 9.539 9.326 1.00 86.75 170 TYR A N 1
ATOM 1286 C CA . TYR A 1 170 ? -15.864 9.150 8.619 1.00 86.75 170 TYR A CA 1
ATOM 1287 C C . TYR A 1 170 ? -17.160 9.357 9.410 1.00 86.75 170 TYR A C 1
ATOM 1289 O O . TYR A 1 170 ? -18.214 9.502 8.793 1.00 86.75 170 TYR A O 1
ATOM 1297 N N . GLY A 1 171 ? -17.119 9.335 10.741 1.00 72.75 171 GLY A N 1
ATOM 1298 C CA . GLY A 1 171 ? -18.343 9.273 11.544 1.00 72.75 171 GLY A CA 1
ATOM 1299 C C . GLY A 1 171 ? -18.194 9.601 13.025 1.00 72.75 171 GLY A C 1
ATOM 1300 O O . GLY A 1 171 ? -19.067 9.208 13.793 1.00 72.75 171 GLY A O 1
ATOM 1301 N N . GLY A 1 172 ? -17.123 10.299 13.417 1.00 50.12 172 GLY A N 1
ATOM 1302 C CA . GLY A 1 172 ? -17.252 11.253 14.515 1.00 50.12 172 GLY A CA 1
ATOM 1303 C C . GLY A 1 172 ? -18.374 12.243 14.221 1.00 50.12 172 GLY A C 1
ATOM 1304 O O . GLY A 1 172 ? -18.641 12.498 13.010 1.00 50.12 172 GLY A O 1
#

pLDDT: mean 89.8, std 8.28, range [50.12, 97.44]